Protein AF-A0A660W5N0-F1 (afdb_monomer_lite)

Radius of gyration: 13.75 Å; chains: 1; bounding box: 28×25×37 Å

pLDDT: mean 92.38, std 9.34, range [58.5, 98.56]

Foldseek 3Di:
DLPCPCVLVVVVVVVVVVCVPPVPDAAEAEEEQSNPDPVNVVSCVVVNHHYDYHHDDDPVNVPD

Secondary structure (DSSP, 8-state):
--TTTTHHHHHHHHHHHHHHH-TT---EEEE-GGG--HHHHHHHHHTT-EEEEPPPP-TTTS--

Sequence (64 aa):
MDASAGSVKELERIVWQIRSQYADVQIIIRGDSGFYREEIMFWCDQNDVDYVLGLAKNNRLIDV

Structure (mmCIF, N/CA/C/O backbone):
data_AF-A0A660W5N0-F1
#
_entr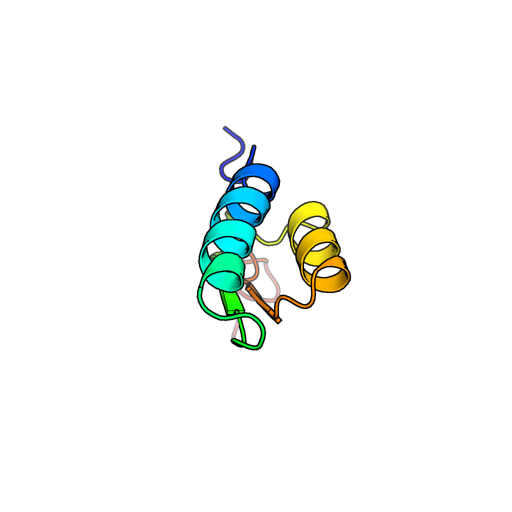y.id   AF-A0A660W5N0-F1
#
loop_
_atom_site.group_PDB
_atom_site.id
_atom_site.type_symbol
_atom_site.label_atom_id
_atom_site.label_alt_id
_atom_site.label_comp_id
_atom_site.label_asym_id
_atom_site.label_entity_id
_atom_site.label_seq_id
_atom_site.pdbx_PDB_ins_code
_atom_site.Cartn_x
_atom_site.Cartn_y
_atom_site.Cartn_z
_atom_site.occupancy
_atom_site.B_iso_or_equiv
_atom_site.auth_seq_id
_atom_site.auth_comp_id
_atom_site.auth_asym_id
_atom_site.auth_atom_id
_atom_site.pdbx_PDB_model_num
ATOM 1 N N . MET A 1 1 ? 12.643 13.934 -13.343 1.00 63.53 1 MET A N 1
ATOM 2 C CA . MET A 1 1 ? 11.688 14.085 -12.226 1.00 63.53 1 MET A CA 1
ATOM 3 C C . MET A 1 1 ? 11.261 12.693 -11.817 1.0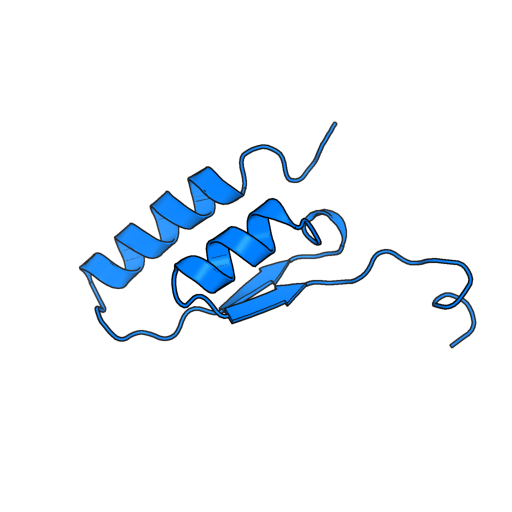0 63.53 1 MET A C 1
ATOM 5 O O . MET A 1 1 ? 10.994 11.896 -12.708 1.00 63.53 1 MET A O 1
ATOM 9 N N . ASP A 1 2 ? 11.270 12.385 -10.523 1.00 82.75 2 ASP A N 1
ATOM 10 C CA . ASP A 1 2 ? 10.715 11.128 -10.021 1.00 82.75 2 ASP A CA 1
ATOM 11 C C . ASP A 1 2 ? 9.206 11.301 -9.838 1.00 82.75 2 ASP A C 1
ATOM 13 O O . ASP A 1 2 ? 8.769 12.068 -8.984 1.00 82.75 2 ASP A O 1
ATOM 17 N N . ALA A 1 3 ? 8.422 10.654 -10.698 1.00 80.19 3 ALA A N 1
ATOM 18 C CA . ALA A 1 3 ? 6.972 10.827 -10.735 1.00 80.19 3 ALA A CA 1
ATOM 19 C C . ALA A 1 3 ? 6.272 10.264 -9.487 1.00 80.19 3 ALA A C 1
ATOM 21 O O . ALA A 1 3 ? 5.174 10.707 -9.163 1.00 80.19 3 ALA A O 1
ATOM 22 N N . SER A 1 4 ? 6.908 9.322 -8.779 1.00 89.06 4 SER A N 1
ATOM 23 C CA . SER A 1 4 ? 6.363 8.702 -7.568 1.00 89.06 4 SER A CA 1
ATOM 24 C C . SER A 1 4 ? 6.757 9.413 -6.273 1.00 89.06 4 SER A C 1
ATOM 26 O O . SER A 1 4 ? 6.267 9.032 -5.208 1.00 89.06 4 SER A O 1
ATOM 28 N N . ALA A 1 5 ? 7.616 10.433 -6.328 1.00 93.81 5 ALA A N 1
ATOM 29 C CA . ALA A 1 5 ? 8.103 11.104 -5.130 1.00 93.81 5 ALA A CA 1
ATOM 30 C C . ALA A 1 5 ? 6.941 11.646 -4.278 1.00 93.81 5 ALA A C 1
ATOM 32 O O . ALA A 1 5 ? 6.109 12.421 -4.748 1.00 93.81 5 ALA A O 1
ATOM 33 N N . GLY A 1 6 ? 6.892 11.234 -3.009 1.00 95.19 6 GLY A N 1
ATOM 34 C CA . GLY A 1 6 ? 5.853 11.646 -2.059 1.00 95.19 6 GLY A CA 1
ATOM 35 C C . GLY A 1 6 ? 4.565 10.815 -2.086 1.00 95.19 6 GLY A C 1
ATOM 36 O O . GLY A 1 6 ? 3.680 11.080 -1.275 1.00 95.19 6 GLY A O 1
ATOM 37 N N . SER A 1 7 ? 4.459 9.789 -2.938 1.00 95.88 7 SER A N 1
ATOM 38 C CA . SER A 1 7 ? 3.231 8.9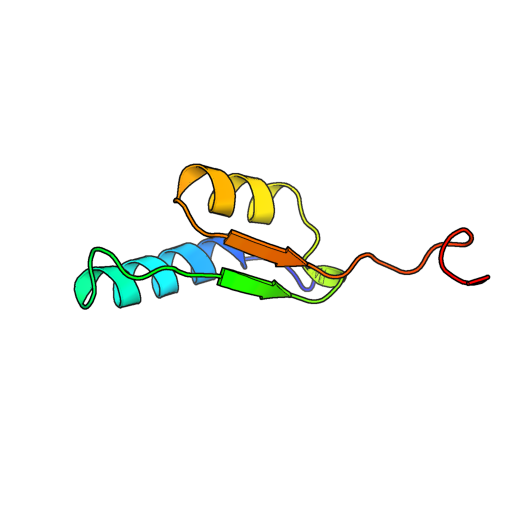81 -3.065 1.00 95.88 7 SER A CA 1
ATOM 39 C C . SER A 1 7 ? 2.809 8.324 -1.752 1.00 95.88 7 SER A C 1
ATOM 41 O O . SER A 1 7 ? 1.632 8.356 -1.415 1.00 95.88 7 SER A O 1
ATOM 43 N N . VAL A 1 8 ? 3.756 7.791 -0.971 1.00 97.69 8 VAL A N 1
ATOM 44 C CA . VAL A 1 8 ? 3.465 7.144 0.323 1.00 97.69 8 VAL A CA 1
ATOM 45 C C . VAL A 1 8 ? 2.774 8.102 1.298 1.00 97.69 8 VAL A C 1
ATOM 47 O O . VAL A 1 8 ? 1.806 7.725 1.951 1.00 97.69 8 VAL A O 1
ATOM 50 N N . LYS A 1 9 ? 3.203 9.369 1.346 1.00 98.19 9 LYS A N 1
ATOM 51 C CA . LYS A 1 9 ? 2.595 10.385 2.217 1.00 98.19 9 LYS A CA 1
ATOM 52 C C . LYS A 1 9 ? 1.145 10.675 1.825 1.00 98.19 9 LYS A C 1
ATOM 54 O O . LYS A 1 9 ? 0.288 10.875 2.685 1.00 98.19 9 LYS A O 1
ATOM 59 N N . GLU A 1 10 ? 0.863 10.710 0.526 1.00 97.56 10 GLU A N 1
ATOM 60 C CA . GLU A 1 10 ? -0.503 10.906 0.044 1.00 97.56 10 GLU A CA 1
ATOM 61 C C . GLU A 1 10 ? -1.372 9.667 0.273 1.00 97.56 10 GLU A C 1
ATOM 63 O O . GLU A 1 10 ? -2.531 9.817 0.663 1.00 97.56 10 GLU A O 1
ATOM 68 N N . LEU A 1 11 ? -0.816 8.460 0.111 1.00 97.81 11 LEU A N 1
ATOM 69 C CA . LEU A 1 11 ? -1.503 7.212 0.447 1.00 97.81 11 LEU A CA 1
ATOM 70 C C . LEU A 1 11 ? -1.907 7.182 1.920 1.00 97.81 11 LEU A C 1
ATOM 72 O O . LEU A 1 11 ? -3.080 6.968 2.215 1.00 97.81 11 LEU A O 1
ATOM 76 N N . GLU A 1 12 ? -0.981 7.487 2.828 1.00 98.38 12 GLU A N 1
ATOM 77 C CA . GLU A 1 12 ? -1.252 7.562 4.265 1.00 98.38 12 GLU A CA 1
ATOM 78 C C . GLU A 1 12 ? -2.401 8.525 4.573 1.00 98.38 12 GLU A C 1
ATOM 80 O O . GLU A 1 12 ? -3.369 8.158 5.246 1.00 98.38 12 GLU A O 1
ATOM 85 N N . ARG A 1 13 ? -2.346 9.737 4.010 1.00 98.56 13 ARG A N 1
ATOM 86 C CA . ARG A 1 13 ? -3.383 10.753 4.203 1.00 98.56 13 ARG A CA 1
ATOM 87 C C . ARG A 1 13 ? -4.749 10.285 3.698 1.00 98.56 13 ARG A C 1
ATOM 89 O O . ARG A 1 13 ? -5.743 10.449 4.403 1.00 98.56 13 ARG A O 1
ATOM 96 N N . ILE A 1 14 ? -4.814 9.737 2.485 1.00 98.06 14 ILE A N 1
ATOM 97 C CA . ILE A 1 14 ? -6.074 9.330 1.848 1.00 98.06 14 ILE A CA 1
ATOM 98 C C . ILE A 1 14 ? -6.673 8.113 2.558 1.00 98.06 14 ILE A C 1
ATOM 100 O O . ILE A 1 14 ? -7.856 8.124 2.899 1.00 98.06 14 ILE A O 1
ATOM 104 N N . VAL A 1 15 ? -5.868 7.082 2.820 1.00 98.12 15 VAL A N 1
ATOM 105 C CA . VAL A 1 15 ? -6.324 5.843 3.467 1.00 98.12 15 VAL A CA 1
ATOM 106 C C . VAL A 1 15 ? -6.834 6.122 4.875 1.00 98.12 15 VAL A C 1
ATOM 108 O O . VAL A 1 15 ? -7.905 5.632 5.237 1.00 98.12 15 VAL A O 1
ATOM 111 N N . TRP A 1 16 ? -6.139 6.968 5.644 1.00 98.12 16 TRP A N 1
ATOM 112 C CA . TRP A 1 16 ? -6.608 7.383 6.965 1.00 98.12 16 TRP A CA 1
ATOM 113 C C . TRP A 1 16 ? -7.979 8.069 6.895 1.00 98.12 16 TRP A C 1
ATOM 115 O O . TRP A 1 16 ? -8.882 7.731 7.662 1.00 98.12 16 TRP A O 1
ATOM 125 N N . GLN A 1 17 ? -8.173 8.990 5.944 1.00 98.44 17 GLN A N 1
ATOM 126 C CA . GLN A 1 17 ? -9.456 9.679 5.775 1.00 98.44 17 GLN A CA 1
ATOM 127 C C . GLN A 1 17 ? -10.583 8.704 5.424 1.00 98.44 17 GLN A C 1
ATOM 129 O O . GLN A 1 17 ? -11.658 8.784 6.020 1.00 98.44 17 GLN A O 1
ATOM 134 N N . ILE A 1 18 ? -10.340 7.760 4.512 1.00 98.25 18 ILE A N 1
ATOM 135 C CA . ILE A 1 18 ? -11.336 6.759 4.112 1.00 98.25 18 ILE A CA 1
ATOM 136 C C . ILE A 1 18 ? -11.712 5.872 5.305 1.00 98.25 18 ILE A C 1
ATOM 138 O O . ILE A 1 18 ? -12.895 5.747 5.627 1.00 98.25 18 ILE A O 1
ATOM 142 N N . ARG A 1 19 ? -10.720 5.319 6.011 1.00 97.94 19 ARG A N 1
ATOM 143 C CA . ARG A 1 19 ? -10.954 4.432 7.161 1.00 97.94 19 ARG A CA 1
ATOM 144 C C . ARG A 1 19 ? -11.566 5.138 8.366 1.00 97.94 19 ARG A C 1
ATOM 146 O O . ARG A 1 19 ? -12.268 4.499 9.141 1.00 97.94 19 ARG A O 1
ATOM 153 N N . SER A 1 20 ? -11.384 6.456 8.496 1.00 98.19 20 SER A N 1
ATOM 154 C CA . SER A 1 20 ? -12.073 7.246 9.527 1.00 98.19 20 SER A CA 1
ATOM 155 C C . SER A 1 20 ? -13.600 7.226 9.376 1.00 98.19 20 SER A C 1
ATOM 157 O O . SER A 1 20 ? -14.311 7.425 10.357 1.00 98.19 20 SER A O 1
ATOM 159 N N . GLN A 1 21 ? -14.098 7.003 8.154 1.00 98.25 21 GLN A N 1
ATOM 160 C CA . GLN A 1 21 ? -15.527 6.931 7.843 1.00 98.25 21 GLN A CA 1
ATOM 161 C C . GLN A 1 21 ? -16.009 5.488 7.659 1.00 98.25 21 GLN A C 1
ATOM 163 O O . GLN A 1 21 ? -17.147 5.173 7.996 1.00 98.25 21 GLN A O 1
ATOM 168 N N . TYR A 1 22 ? -15.144 4.611 7.144 1.00 98.00 22 TYR A N 1
ATOM 169 C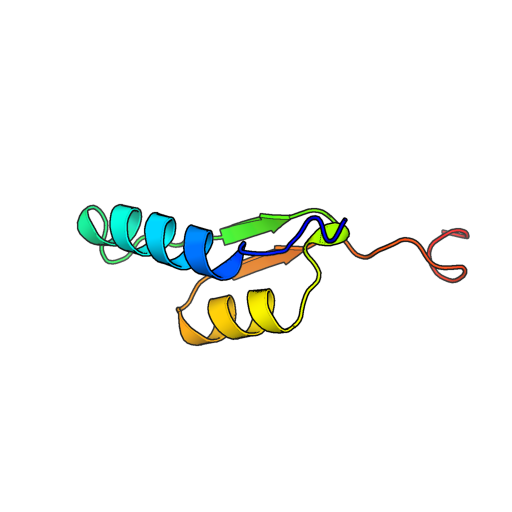 CA . TYR A 1 22 ? -15.460 3.215 6.854 1.00 98.00 22 TYR A CA 1
ATOM 170 C C . TYR A 1 22 ? -14.333 2.312 7.363 1.00 98.00 22 TYR A C 1
ATOM 172 O O . TYR A 1 22 ? -13.386 2.028 6.633 1.00 98.00 22 TYR A O 1
ATOM 180 N N . ALA A 1 23 ? -14.424 1.882 8.622 1.00 94.88 23 ALA A N 1
ATOM 181 C CA . ALA A 1 23 ? -13.337 1.171 9.302 1.00 94.88 23 ALA A CA 1
ATOM 182 C C . ALA A 1 23 ? -12.869 -0.098 8.559 1.00 94.88 23 ALA A C 1
ATOM 184 O O . ALA A 1 23 ? -11.667 -0.306 8.423 1.00 94.88 23 ALA A O 1
ATOM 185 N N . ASP A 1 24 ? -13.809 -0.878 8.015 1.00 94.50 24 ASP A N 1
ATOM 186 C CA . ASP A 1 24 ? -13.550 -2.200 7.422 1.00 94.50 24 ASP A CA 1
ATOM 187 C C . ASP A 1 24 ? -13.634 -2.206 5.882 1.00 94.50 24 ASP A C 1
ATOM 189 O O . ASP A 1 24 ? -13.886 -3.242 5.263 1.00 94.50 24 ASP A O 1
ATOM 193 N N . VAL A 1 25 ? -13.497 -1.044 5.230 1.00 97.69 25 VAL A N 1
ATOM 194 C CA . VAL A 1 25 ? -13.550 -0.985 3.762 1.00 97.69 25 VAL A CA 1
ATOM 195 C C . VAL A 1 25 ? -12.260 -1.526 3.150 1.00 97.69 25 VAL A C 1
ATOM 197 O O . VAL A 1 25 ? -11.159 -1.109 3.514 1.00 97.69 25 VAL A O 1
ATOM 200 N N . GLN A 1 26 ? -12.397 -2.418 2.170 1.00 98.06 26 GLN A N 1
ATOM 201 C CA . GLN A 1 26 ? -11.270 -2.851 1.351 1.00 98.06 26 GLN A CA 1
ATOM 202 C C . GLN A 1 26 ? -10.796 -1.693 0.467 1.00 98.06 26 GLN A C 1
ATOM 204 O O . GLN A 1 26 ? -11.597 -1.034 -0.203 1.00 98.06 26 GLN A O 1
ATOM 209 N N . ILE A 1 27 ? -9.485 -1.463 0.436 1.00 98.50 27 ILE A N 1
ATOM 210 C CA . ILE A 1 27 ? -8.863 -0.419 -0.381 1.00 98.50 27 ILE A CA 1
ATOM 211 C C . ILE A 1 27 ? -7.843 -1.076 -1.302 1.00 98.50 27 ILE A C 1
ATOM 213 O O . ILE A 1 27 ? -6.970 -1.804 -0.841 1.00 98.50 27 ILE A O 1
ATOM 217 N N . ILE A 1 28 ? -7.947 -0.781 -2.601 1.00 98.25 28 ILE A N 1
ATOM 218 C CA . ILE A 1 28 ? -7.013 -1.253 -3.625 1.00 98.25 28 ILE A CA 1
ATOM 219 C C . ILE A 1 28 ? -6.415 -0.043 -4.343 1.00 98.25 28 ILE A C 1
ATOM 221 O O . ILE A 1 28 ? -7.146 0.753 -4.938 1.00 98.25 28 ILE A O 1
ATOM 225 N N . ILE A 1 29 ? -5.091 0.092 -4.329 1.00 96.56 29 ILE A N 1
ATOM 226 C CA . ILE A 1 29 ? -4.379 1.135 -5.072 1.00 96.56 29 ILE A CA 1
ATOM 227 C C . ILE A 1 29 ? -4.056 0.646 -6.477 1.00 96.56 29 ILE A C 1
ATOM 229 O O . ILE A 1 29 ? -3.465 -0.413 -6.672 1.00 96.56 29 ILE A O 1
ATOM 233 N N . ARG A 1 30 ? -4.399 1.452 -7.481 1.00 97.00 30 ARG A N 1
ATOM 234 C CA . ARG A 1 30 ? -4.032 1.196 -8.872 1.00 97.00 30 ARG A CA 1
ATOM 235 C C . ARG A 1 30 ? -3.064 2.261 -9.363 1.00 97.00 30 ARG A C 1
ATOM 237 O O . ARG A 1 30 ? -3.368 3.447 -9.286 1.00 97.00 30 ARG A O 1
ATOM 244 N N . GLY A 1 31 ? -1.941 1.828 -9.924 1.00 93.44 31 GLY A N 1
ATOM 245 C CA . GLY A 1 31 ? -0.908 2.711 -10.461 1.00 93.44 31 GLY A CA 1
ATOM 246 C C . GLY A 1 31 ? -0.315 2.176 -11.759 1.00 93.44 31 GLY A C 1
ATOM 247 O O . GLY A 1 31 ? -0.352 0.975 -12.032 1.00 93.44 31 GLY A O 1
ATOM 248 N N . ASP A 1 32 ? 0.220 3.073 -12.582 1.00 93.19 32 ASP A N 1
ATOM 249 C CA . ASP A 1 32 ? 1.044 2.680 -13.723 1.00 93.19 32 ASP A CA 1
ATOM 250 C C . ASP A 1 32 ? 2.473 2.308 -13.284 1.00 93.19 32 ASP A C 1
ATOM 252 O O . ASP A 1 32 ? 2.808 2.282 -12.098 1.00 93.19 32 ASP A O 1
ATOM 256 N N . SER A 1 33 ? 3.333 2.011 -14.257 1.00 91.38 33 SER A N 1
ATOM 257 C CA . SER A 1 33 ? 4.707 1.575 -14.010 1.00 91.38 33 SER A CA 1
ATOM 258 C C . SER A 1 33 ? 5.606 2.572 -13.287 1.00 91.38 33 SER A C 1
ATOM 260 O O . SER A 1 33 ? 6.615 2.157 -12.722 1.00 91.38 33 SER A O 1
ATOM 262 N N . GLY A 1 34 ? 5.270 3.863 -13.277 1.00 92.19 34 GLY A N 1
ATOM 263 C CA . GLY A 1 34 ? 5.983 4.86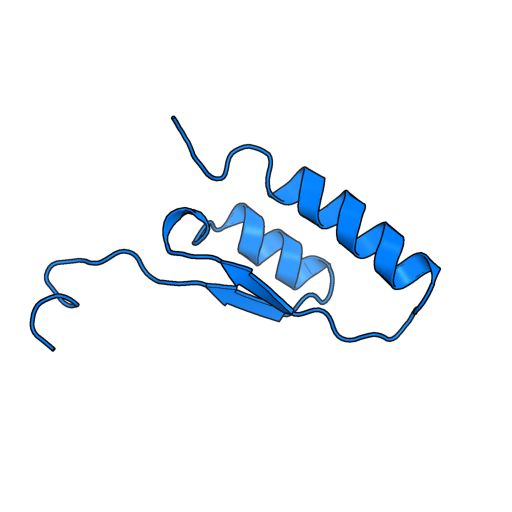4 -12.484 1.00 92.19 34 GLY A CA 1
ATOM 264 C C . GLY A 1 34 ? 5.824 4.661 -10.974 1.00 92.19 34 GLY A C 1
ATOM 265 O O . GLY A 1 34 ? 6.669 5.122 -10.211 1.00 92.19 34 GLY A O 1
ATOM 266 N N . PHE A 1 35 ? 4.790 3.927 -10.553 1.00 93.88 35 PHE A N 1
ATOM 267 C CA . PHE A 1 35 ? 4.461 3.652 -9.154 1.00 93.88 35 PHE A CA 1
ATOM 268 C C . PHE A 1 35 ? 4.803 2.221 -8.723 1.00 93.88 35 PHE A C 1
ATOM 270 O O . PHE A 1 35 ? 4.557 1.864 -7.574 1.00 93.88 35 PHE A O 1
ATOM 277 N N . TYR A 1 36 ? 5.408 1.409 -9.600 1.00 93.38 36 TYR A N 1
ATOM 278 C CA . TYR A 1 36 ? 5.998 0.124 -9.216 1.00 93.38 36 TYR A CA 1
ATOM 279 C C . TYR A 1 36 ? 7.269 0.370 -8.387 1.00 93.38 36 TYR A C 1
ATOM 281 O O . TYR A 1 36 ? 8.393 0.354 -8.894 1.00 93.38 36 TYR A O 1
ATOM 289 N N . ARG A 1 37 ? 7.074 0.698 -7.108 1.00 93.25 37 ARG A N 1
ATOM 290 C CA . ARG A 1 37 ? 8.118 1.084 -6.157 1.00 93.25 37 ARG A CA 1
ATOM 291 C C . ARG A 1 37 ? 7.987 0.258 -4.887 1.00 93.25 37 ARG A C 1
ATOM 293 O O . ARG A 1 37 ? 6.896 0.143 -4.336 1.00 93.25 37 ARG A O 1
ATOM 300 N N . GLU A 1 38 ? 9.117 -0.246 -4.402 1.00 95.00 38 GLU A N 1
ATOM 301 C CA . GLU A 1 38 ? 9.182 -1.052 -3.179 1.00 95.00 38 GLU A CA 1
ATOM 302 C C . GLU A 1 38 ? 8.603 -0.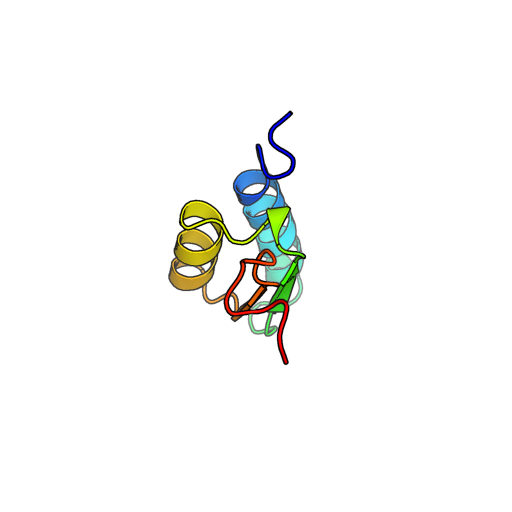307 -1.972 1.00 95.00 38 GLU A C 1
ATOM 304 O O . GLU A 1 38 ? 7.805 -0.873 -1.243 1.00 95.00 38 GLU A O 1
ATOM 309 N N . GLU A 1 39 ? 8.912 0.982 -1.810 1.00 96.25 39 GLU A N 1
ATOM 310 C CA . GLU A 1 39 ? 8.378 1.802 -0.712 1.00 96.25 39 GLU A CA 1
ATOM 311 C C . GLU A 1 39 ? 6.842 1.903 -0.717 1.00 96.25 39 GLU A C 1
ATOM 313 O O . GLU A 1 39 ? 6.223 1.909 0.345 1.00 96.25 39 GLU A O 1
ATOM 318 N N . ILE A 1 40 ? 6.222 1.939 -1.902 1.00 96.75 40 ILE A N 1
ATOM 319 C CA . ILE A 1 40 ? 4.764 1.993 -2.053 1.00 96.75 40 ILE A CA 1
ATOM 320 C C . ILE A 1 40 ? 4.166 0.632 -1.705 1.00 96.75 40 ILE A C 1
ATOM 322 O O . ILE A 1 40 ? 3.237 0.563 -0.906 1.00 96.75 40 ILE A O 1
ATOM 326 N N . MET A 1 41 ? 4.714 -0.444 -2.273 1.00 97.50 41 MET A N 1
ATOM 327 C CA . MET A 1 41 ? 4.242 -1.810 -2.027 1.00 97.50 41 MET A CA 1
ATOM 328 C C . MET A 1 41 ? 4.394 -2.196 -0.554 1.00 97.50 41 MET A C 1
ATOM 330 O O . MET A 1 41 ? 3.439 -2.660 0.056 1.00 97.50 41 MET A O 1
ATOM 334 N N . PHE A 1 42 ? 5.555 -1.915 0.039 1.00 98.25 42 PHE A N 1
ATOM 335 C CA . PHE A 1 42 ? 5.826 -2.176 1.448 1.00 98.25 42 PHE A CA 1
ATOM 336 C C . PHE A 1 42 ? 4.858 -1.417 2.356 1.00 98.25 42 PHE A C 1
ATOM 338 O O . PHE A 1 42 ? 4.329 -1.986 3.309 1.00 98.25 42 PHE A O 1
ATOM 345 N N . TRP A 1 43 ? 4.590 -0.141 2.062 1.00 98.25 43 TRP A N 1
ATOM 346 C CA . TRP A 1 43 ? 3.608 0.619 2.827 1.00 98.25 43 TRP A CA 1
ATOM 347 C C . TRP A 1 43 ? 2.208 0.009 2.702 1.00 98.25 43 TRP A C 1
ATOM 349 O O . TRP A 1 43 ? 1.533 -0.157 3.716 1.00 98.25 43 TRP A O 1
ATOM 359 N N . CYS A 1 44 ? 1.791 -0.367 1.492 1.00 98.25 44 CYS A N 1
ATOM 360 C CA . CYS A 1 44 ? 0.513 -1.030 1.256 1.00 98.25 44 CYS A CA 1
ATOM 361 C C . CYS A 1 44 ? 0.382 -2.340 2.059 1.00 98.25 44 CYS A C 1
ATOM 363 O O . CYS A 1 44 ? -0.594 -2.501 2.794 1.00 98.25 44 CYS A O 1
ATOM 365 N N . ASP A 1 45 ? 1.402 -3.206 2.020 1.00 98.25 45 ASP A N 1
ATOM 366 C CA . ASP A 1 45 ? 1.439 -4.475 2.763 1.00 98.25 45 ASP A CA 1
ATOM 367 C C . ASP A 1 45 ? 1.337 -4.258 4.285 1.00 98.25 45 ASP A C 1
ATOM 369 O O . ASP A 1 45 ? 0.617 -4.976 4.977 1.00 98.25 45 ASP A O 1
ATOM 373 N N . GLN A 1 46 ? 2.030 -3.249 4.829 1.00 98.44 46 GLN A N 1
ATOM 374 C CA . GLN A 1 46 ? 1.978 -2.925 6.263 1.00 98.44 46 GLN A CA 1
ATOM 375 C C . GLN A 1 46 ? 0.642 -2.317 6.711 1.00 98.44 46 GLN A C 1
ATOM 377 O O . GLN A 1 46 ? 0.353 -2.296 7.906 1.00 98.44 46 GLN A O 1
ATOM 382 N N . ASN A 1 47 ? -0.156 -1.797 5.778 1.00 97.75 47 ASN A N 1
ATOM 383 C CA . ASN A 1 47 ? -1.386 -1.071 6.078 1.00 97.75 47 ASN A CA 1
ATOM 384 C C . ASN A 1 47 ? -2.645 -1.793 5.587 1.00 97.75 47 ASN A C 1
ATOM 386 O O . ASN A 1 47 ? -3.709 -1.178 5.605 1.00 97.75 47 ASN A O 1
ATOM 390 N N . ASP A 1 48 ? -2.566 -3.066 5.191 1.00 97.75 48 ASP A N 1
ATOM 391 C CA . ASP A 1 48 ? -3.714 -3.840 4.688 1.00 97.75 48 ASP A CA 1
ATOM 392 C C . ASP A 1 48 ? -4.405 -3.138 3.503 1.00 97.75 48 ASP A C 1
ATOM 394 O O . ASP A 1 48 ? -5.613 -2.900 3.480 1.00 97.75 48 ASP A O 1
ATOM 398 N N . VAL A 1 49 ? -3.588 -2.671 2.559 1.00 98.38 49 VAL A N 1
ATOM 399 C CA . VAL A 1 49 ? -4.037 -2.033 1.322 1.00 98.38 49 VAL A CA 1
ATOM 400 C C . VAL A 1 49 ? -3.560 -2.896 0.165 1.00 98.38 49 VAL A C 1
ATOM 402 O O . VAL A 1 49 ? -2.362 -3.073 -0.030 1.00 98.38 49 VAL A O 1
ATOM 405 N N . ASP A 1 50 ? -4.487 -3.415 -0.630 1.00 98.56 50 ASP A N 1
ATOM 406 C CA . ASP A 1 50 ? -4.137 -4.183 -1.822 1.00 98.56 50 ASP A CA 1
ATOM 407 C C . ASP A 1 50 ? -3.625 -3.250 -2.928 1.00 98.56 50 ASP A C 1
ATOM 409 O O . ASP A 1 50 ? -3.874 -2.038 -2.932 1.00 98.56 50 ASP A O 1
ATOM 413 N N . TYR A 1 51 ? -2.949 -3.802 -3.936 1.00 97.94 51 TYR A N 1
ATOM 414 C CA . TYR A 1 51 ? -2.498 -3.007 -5.073 1.00 97.94 51 TYR A CA 1
ATOM 415 C C . TYR A 1 51 ? -2.480 -3.761 -6.401 1.00 97.94 51 TYR A C 1
ATOM 417 O O . TYR A 1 51 ? -2.254 -4.966 -6.482 1.00 97.94 51 TYR A O 1
ATOM 425 N N . VAL A 1 52 ? -2.670 -2.997 -7.475 1.00 97.38 52 VAL A N 1
ATOM 426 C CA . VAL A 1 52 ? -2.483 -3.418 -8.864 1.00 97.38 52 VAL A CA 1
ATOM 427 C C . VAL A 1 52 ? -1.592 -2.389 -9.548 1.00 97.38 52 VAL A C 1
ATOM 429 O O . VAL A 1 52 ? -2.031 -1.284 -9.882 1.00 97.38 52 VAL A O 1
ATOM 432 N N . LEU A 1 53 ? -0.328 -2.750 -9.756 1.00 94.75 53 LEU A N 1
ATOM 433 C CA . LEU A 1 53 ? 0.686 -1.856 -10.309 1.00 94.75 53 LEU A CA 1
ATOM 434 C C . LEU A 1 53 ? 1.153 -2.353 -11.674 1.00 94.75 53 LEU A C 1
ATOM 436 O O . LEU A 1 53 ? 1.460 -3.531 -11.855 1.00 94.75 53 LEU A O 1
ATOM 440 N N . GLY A 1 54 ? 1.204 -1.443 -12.645 1.00 91.75 54 GLY A N 1
ATOM 441 C CA . GLY A 1 54 ? 1.763 -1.740 -13.959 1.00 91.75 54 GLY A CA 1
ATOM 442 C C . GLY A 1 54 ? 3.262 -2.030 -13.874 1.00 91.75 54 GLY A C 1
ATOM 443 O O . GLY A 1 54 ? 3.977 -1.405 -13.101 1.00 91.75 54 GLY A O 1
ATOM 444 N N . LEU A 1 55 ? 3.763 -2.943 -14.702 1.00 88.88 55 LEU A N 1
ATOM 445 C CA . LEU A 1 55 ? 5.202 -3.140 -14.878 1.00 88.88 55 LEU A CA 1
ATOM 446 C C . LEU A 1 55 ? 5.713 -2.259 -16.017 1.00 88.88 55 LEU A C 1
ATOM 448 O O . LEU A 1 55 ? 5.060 -2.125 -17.055 1.00 88.88 55 LEU A O 1
ATOM 452 N N . ALA A 1 56 ? 6.895 -1.669 -15.840 1.00 84.88 56 ALA A N 1
ATOM 453 C CA . ALA A 1 56 ? 7.554 -0.952 -16.926 1.00 84.88 56 ALA A CA 1
ATOM 454 C C . ALA A 1 56 ? 7.891 -1.930 -18.060 1.00 84.88 56 ALA A C 1
ATOM 456 O O . ALA A 1 56 ? 8.368 -3.040 -17.809 1.00 84.88 56 ALA A O 1
ATOM 457 N N . LYS A 1 57 ? 7.675 -1.512 -19.314 1.00 81.75 57 LYS A N 1
ATOM 458 C CA . LYS A 1 57 ? 8.075 -2.312 -20.478 1.00 81.75 57 LYS A CA 1
ATOM 459 C C . LYS A 1 57 ? 9.583 -2.567 -20.432 1.00 81.75 57 LYS A C 1
ATOM 461 O O . LYS A 1 57 ? 10.371 -1.652 -20.214 1.00 81.75 57 LYS A O 1
ATOM 466 N N . ASN A 1 58 ? 9.976 -3.810 -20.677 1.00 78.69 58 ASN A N 1
ATOM 467 C CA . ASN A 1 58 ? 11.362 -4.215 -20.892 1.00 78.69 58 ASN A CA 1
ATOM 468 C C . ASN A 1 58 ? 11.421 -5.148 -22.108 1.00 78.69 58 ASN A C 1
ATOM 470 O O . ASN A 1 58 ? 10.376 -5.594 -22.574 1.00 78.69 58 ASN A O 1
ATOM 474 N N . ASN A 1 59 ? 12.615 -5.476 -22.605 1.00 80.12 59 ASN A N 1
ATOM 475 C CA . ASN A 1 59 ? 12.762 -6.301 -23.814 1.00 80.12 59 ASN A CA 1
ATOM 476 C C . ASN A 1 59 ? 12.031 -7.656 -23.739 1.00 80.12 59 ASN A C 1
ATOM 478 O O . ASN A 1 59 ? 11.651 -8.183 -24.768 1.00 80.12 59 ASN A O 1
ATOM 482 N N . ARG A 1 60 ? 11.775 -8.205 -22.543 1.00 78.69 60 ARG A N 1
ATOM 483 C CA . ARG A 1 60 ? 10.997 -9.446 -22.371 1.00 78.69 60 ARG A CA 1
ATOM 484 C C . ARG A 1 60 ? 9.480 -9.235 -22.478 1.00 78.69 60 ARG A C 1
ATOM 486 O O . ARG A 1 60 ? 8.757 -10.198 -22.677 1.00 78.69 60 ARG A O 1
ATOM 493 N N . LEU A 1 61 ? 9.003 -8.004 -22.294 1.00 73.94 61 LEU A N 1
ATOM 494 C CA . LEU A 1 61 ? 7.587 -7.608 -22.313 1.00 73.94 61 LEU A CA 1
ATOM 495 C C . LEU A 1 61 ? 7.161 -6.935 -23.629 1.00 73.94 61 LEU A C 1
ATOM 497 O O . LEU A 1 61 ? 5.995 -6.582 -23.774 1.00 73.94 61 LEU A O 1
ATOM 501 N N . ILE A 1 62 ? 8.096 -6.681 -24.549 1.00 73.75 62 ILE A N 1
ATOM 502 C CA . ILE A 1 62 ? 7.821 -6.011 -25.831 1.00 73.75 62 ILE A CA 1
ATOM 503 C C . ILE A 1 62 ? 7.446 -7.025 -26.932 1.00 73.75 62 ILE A C 1
ATOM 505 O O . ILE A 1 62 ? 6.770 -6.640 -27.880 1.00 73.75 62 ILE A O 1
ATOM 509 N N . ASP A 1 63 ? 7.797 -8.305 -26.760 1.00 63.88 63 ASP A N 1
ATOM 510 C CA . ASP A 1 63 ? 7.626 -9.376 -27.761 1.00 63.88 63 ASP A CA 1
ATOM 511 C C . ASP A 1 63 ? 6.427 -10.317 -27.492 1.00 63.88 63 ASP A C 1
ATOM 513 O O . ASP A 1 63 ? 6.426 -11.458 -27.958 1.00 63.88 63 ASP A O 1
ATOM 517 N N . VAL A 1 64 ? 5.425 -9.878 -26.717 1.00 58.50 64 VAL A N 1
ATOM 518 C CA . VAL A 1 64 ? 4.201 -10.662 -26.428 1.00 58.50 64 VAL A CA 1
ATOM 519 C C . VAL A 1 64 ? 3.055 -10.252 -27.342 1.00 58.50 64 VAL A C 1
ATOM 521 O O . VAL A 1 64 ? 2.814 -9.028 -27.456 1.00 58.50 64 VAL A O 1
#